Protein AF-A0A7W7PWK4-F1 (afdb_monomer_lite)

Structure (mmCIF, N/CA/C/O backbone):
data_AF-A0A7W7PWK4-F1
#
_entry.id   AF-A0A7W7PWK4-F1
#
loop_
_atom_site.group_PDB
_atom_site.id
_atom_site.type_symbol
_atom_site.label_atom_id
_atom_site.label_alt_id
_atom_site.label_comp_id
_atom_site.label_asym_id
_atom_site.label_entity_id
_atom_site.label_seq_id
_atom_site.pdbx_PDB_ins_code
_atom_site.Cartn_x
_atom_site.Cartn_y
_atom_site.Cartn_z
_atom_site.occupancy
_atom_site.B_iso_or_equiv
_atom_site.auth_seq_id
_atom_site.auth_comp_id
_atom_site.auth_asym_id
_atom_site.auth_atom_id
_atom_site.pdbx_PDB_model_num
ATOM 1 N N . MET A 1 1 ? 1.946 27.352 19.871 1.00 39.59 1 MET A N 1
ATOM 2 C CA . MET A 1 1 ? 2.619 26.129 19.385 1.00 39.59 1 MET A CA 1
ATOM 3 C C . MET A 1 1 ? 1.648 24.974 19.548 1.00 39.59 1 MET A C 1
ATOM 5 O O . MET A 1 1 ? 1.527 24.444 20.642 1.00 39.59 1 MET A O 1
ATOM 9 N N . THR A 1 2 ? 0.863 24.667 18.517 1.00 38.91 2 THR A N 1
ATOM 10 C CA . THR A 1 2 ? -0.177 23.633 18.600 1.00 38.91 2 THR A CA 1
ATOM 11 C C . THR A 1 2 ? 0.413 22.332 18.074 1.00 38.91 2 THR A C 1
ATOM 13 O O . THR A 1 2 ? 0.467 22.112 16.867 1.00 38.91 2 THR A O 1
ATOM 16 N N . SER A 1 3 ? 0.927 21.499 18.979 1.00 43.88 3 SER A N 1
ATOM 17 C CA . SER A 1 3 ? 1.332 20.132 18.658 1.00 43.88 3 SER A CA 1
ATOM 18 C C . SER A 1 3 ? 0.087 19.341 18.269 1.00 43.88 3 SER A C 1
ATOM 20 O O . SER A 1 3 ? -0.720 18.983 19.124 1.00 43.88 3 SER A O 1
ATOM 22 N N . HIS A 1 4 ? -0.090 19.096 16.971 1.00 44.84 4 HIS A N 1
ATOM 23 C CA . HIS A 1 4 ? -1.078 18.152 16.465 1.00 44.84 4 HIS A CA 1
ATOM 24 C C . HIS A 1 4 ? -0.595 16.744 16.830 1.00 44.84 4 HIS A C 1
ATOM 26 O O . HIS A 1 4 ? 0.174 16.119 16.103 1.00 44.84 4 HIS A O 1
ATOM 32 N N . ALA A 1 5 ? -0.966 16.280 18.022 1.00 46.59 5 ALA A N 1
ATOM 33 C CA . ALA A 1 5 ? -0.781 14.893 18.403 1.00 46.59 5 ALA A CA 1
ATOM 34 C C . ALA A 1 5 ? -1.663 14.052 17.471 1.00 46.59 5 ALA A C 1
ATOM 36 O O . ALA A 1 5 ? -2.884 14.046 17.621 1.00 46.59 5 ALA A O 1
ATOM 37 N N . LEU A 1 6 ? -1.053 13.390 16.479 1.00 49.03 6 LEU A N 1
ATOM 38 C CA . LEU A 1 6 ? -1.729 12.359 15.697 1.00 49.03 6 LEU A CA 1
ATOM 39 C C . LEU A 1 6 ? -2.287 11.340 16.690 1.00 49.03 6 LEU A C 1
ATOM 41 O O . LEU A 1 6 ? -1.525 10.616 17.336 1.00 49.03 6 LEU A O 1
ATOM 45 N N . ALA A 1 7 ? -3.611 11.322 16.838 1.00 49.16 7 ALA A N 1
ATOM 46 C CA . ALA A 1 7 ? -4.294 10.301 17.609 1.00 49.16 7 ALA A CA 1
ATOM 47 C C . ALA A 1 7 ? -3.806 8.922 17.130 1.00 49.16 7 ALA A C 1
ATOM 49 O O . ALA A 1 7 ? -3.625 8.732 15.919 1.00 49.16 7 ALA A O 1
ATOM 50 N N . PRO A 1 8 ? -3.555 7.964 18.039 1.00 51.84 8 PRO A N 1
ATOM 51 C CA . PRO A 1 8 ? -3.197 6.615 17.636 1.00 51.84 8 PRO A CA 1
ATOM 52 C C . PRO A 1 8 ? -4.315 6.094 16.735 1.00 51.84 8 PRO A C 1
ATOM 54 O O . PRO A 1 8 ? -5.458 5.968 17.170 1.00 51.84 8 PRO A O 1
ATOM 57 N N . VAL A 1 9 ? -3.994 5.850 15.462 1.00 54.34 9 VAL A N 1
ATOM 58 C CA . VAL A 1 9 ? -4.941 5.249 14.523 1.00 54.34 9 VAL A CA 1
ATOM 59 C C . VAL A 1 9 ? -5.373 3.929 15.160 1.00 54.34 9 VAL A C 1
ATOM 61 O O . VAL A 1 9 ? -4.497 3.099 15.430 1.00 54.34 9 VAL A O 1
ATOM 64 N N . PRO A 1 10 ? -6.669 3.736 15.471 1.00 59.81 10 PRO A N 1
ATOM 65 C CA . PRO A 1 10 ? -7.122 2.509 16.102 1.00 59.81 10 PRO A CA 1
ATOM 66 C C . PRO A 1 10 ? -6.673 1.332 15.238 1.00 59.81 10 PRO A C 1
ATOM 68 O O . PRO A 1 10 ? -6.740 1.402 14.010 1.00 59.81 10 PRO A O 1
ATOM 71 N N . THR A 1 11 ? -6.196 0.257 15.867 1.00 63.38 11 THR A N 1
ATOM 72 C CA . THR A 1 11 ? -5.664 -0.926 15.170 1.00 63.38 11 THR A CA 1
ATOM 73 C C . THR A 1 11 ? -6.622 -1.435 14.084 1.00 63.38 11 THR A C 1
ATOM 75 O O . THR A 1 11 ? -6.167 -1.814 13.006 1.00 63.38 11 THR A O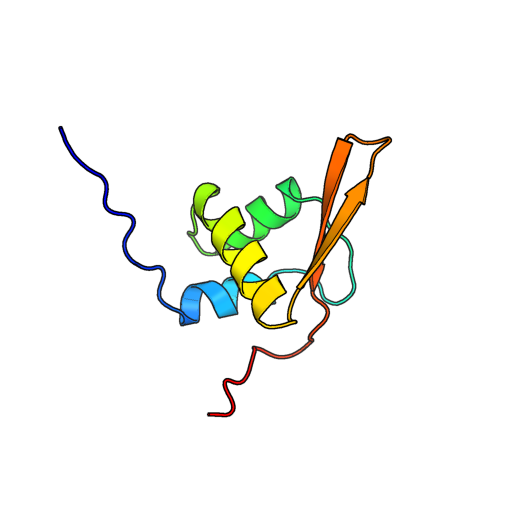 1
ATOM 78 N N . SER A 1 12 ? -7.939 -1.303 14.299 1.00 70.06 12 SER A N 1
ATOM 79 C CA . SER A 1 12 ? -8.976 -1.638 13.312 1.00 70.06 12 SER A CA 1
ATOM 80 C C . SER A 1 12 ? -8.893 -0.828 12.010 1.00 70.06 12 SER A C 1
ATOM 82 O O . SER A 1 12 ? -9.138 -1.375 10.937 1.00 70.06 12 SER A O 1
ATOM 84 N N . GLY A 1 13 ? -8.505 0.449 12.070 1.00 81.00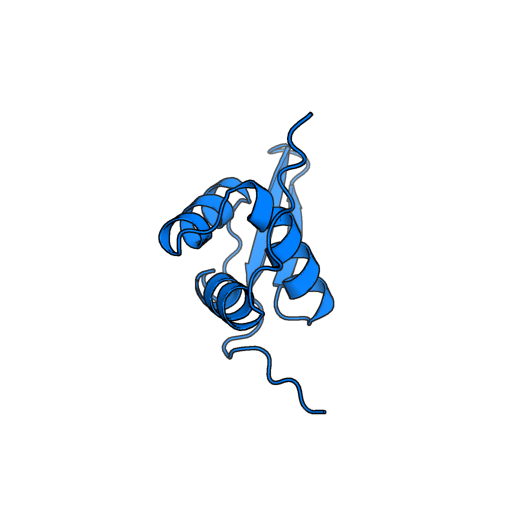 13 GLY A N 1
ATOM 85 C CA . GLY A 1 13 ? -8.321 1.302 10.895 1.00 81.00 13 GLY A CA 1
ATOM 86 C C . GLY A 1 13 ? -7.095 0.907 10.075 1.00 81.00 13 GLY A C 1
ATOM 87 O O . GLY A 1 13 ? -7.125 0.971 8.847 1.00 81.00 13 GLY A O 1
ATOM 88 N N . ILE A 1 14 ? -6.033 0.431 10.735 1.00 85.38 14 ILE A N 1
ATOM 89 C CA . ILE A 1 14 ? -4.844 -0.071 10.037 1.00 85.38 14 ILE A CA 1
ATOM 90 C C . ILE A 1 14 ? -5.144 -1.411 9.369 1.00 85.38 14 ILE A C 1
ATOM 92 O O . ILE A 1 14 ? -4.792 -1.588 8.206 1.00 85.38 14 ILE A O 1
ATOM 96 N N . ASP A 1 15 ? -5.825 -2.332 10.049 1.00 86.94 15 ASP A N 1
ATOM 97 C CA . ASP A 1 15 ? -6.170 -3.625 9.449 1.00 86.94 15 ASP A CA 1
ATOM 98 C C . ASP A 1 15 ? -7.125 -3.456 8.259 1.00 86.94 15 ASP A C 1
ATOM 100 O O . ASP A 1 15 ? -6.903 -4.055 7.205 1.00 86.94 15 ASP A O 1
ATOM 104 N N . ALA A 1 16 ? -8.106 -2.550 8.357 1.00 87.88 16 ALA A N 1
ATOM 105 C CA . ALA A 1 16 ? -8.947 -2.172 7.222 1.00 87.88 16 ALA A CA 1
ATOM 106 C C . ALA A 1 16 ? -8.123 -1.603 6.051 1.00 87.88 16 ALA A C 1
ATOM 108 O O . ALA A 1 16 ? -8.348 -1.980 4.901 1.00 87.88 16 ALA A O 1
ATOM 109 N N . ALA A 1 17 ? -7.134 -0.748 6.333 1.00 91.00 17 ALA A N 1
ATOM 110 C CA . ALA A 1 17 ? -6.246 -0.177 5.320 1.00 91.00 17 ALA A CA 1
ATOM 111 C C . ALA A 1 17 ? -5.385 -1.231 4.619 1.00 91.00 17 ALA A C 1
ATOM 113 O O . ALA A 1 17 ? -5.288 -1.232 3.392 1.00 91.00 17 ALA A O 1
ATOM 114 N N . LEU A 1 18 ? -4.812 -2.169 5.376 1.00 90.38 18 LEU A N 1
ATOM 115 C CA . LEU A 1 18 ? -4.042 -3.282 4.821 1.00 90.38 18 LEU A CA 1
ATOM 116 C C . LEU A 1 18 ? -4.893 -4.134 3.872 1.00 90.38 18 LEU A C 1
ATOM 118 O O . LEU A 1 18 ? -4.417 -4.534 2.810 1.00 90.38 18 LEU A O 1
ATOM 122 N N . MET A 1 19 ? -6.161 -4.363 4.223 1.00 91.12 19 MET A N 1
ATOM 123 C CA . MET A 1 19 ? -7.104 -5.138 3.412 1.00 91.12 19 MET A CA 1
ATOM 124 C C . MET A 1 19 ? -7.635 -4.388 2.179 1.00 91.12 19 MET A C 1
ATOM 126 O O . MET A 1 19 ? -8.267 -5.010 1.324 1.00 91.12 19 MET A O 1
ATOM 130 N N . ARG A 1 20 ? -7.368 -3.082 2.029 1.00 92.31 20 ARG A N 1
ATOM 131 C CA . ARG A 1 20 ? -7.695 -2.341 0.796 1.00 92.31 20 ARG A CA 1
ATOM 132 C C . ARG A 1 20 ? -6.663 -2.464 -0.301 1.00 92.31 20 ARG A C 1
ATOM 134 O O . ARG A 1 20 ? -7.004 -2.248 -1.461 1.00 92.31 20 ARG A O 1
ATOM 141 N N . PHE A 1 21 ? -5.440 -2.855 0.028 1.00 93.06 21 PHE A N 1
ATOM 142 C CA . PHE A 1 21 ? -4.461 -3.150 -1.005 1.00 93.06 21 PHE A CA 1
ATOM 143 C C . PHE A 1 21 ? -4.838 -4.441 -1.734 1.00 93.06 21 PHE A C 1
ATOM 145 O O . PHE A 1 21 ? -5.247 -5.405 -1.077 1.00 93.06 21 PHE A O 1
ATOM 152 N N . PRO A 1 22 ? -4.698 -4.484 -3.067 1.00 92.50 22 PRO A N 1
ATOM 153 C CA . PRO A 1 22 ? -4.995 -5.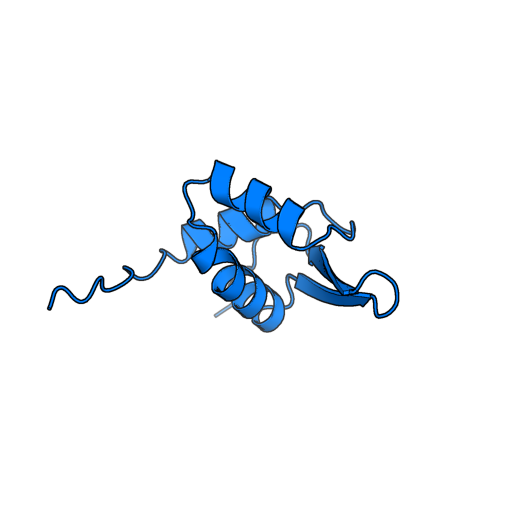678 -3.836 1.00 92.50 22 PRO A CA 1
ATOM 154 C C . PRO A 1 22 ? -4.060 -6.823 -3.432 1.00 92.50 22 PRO A C 1
ATOM 156 O O . PRO A 1 22 ? -2.855 -6.636 -3.232 1.00 92.50 22 PRO A O 1
ATOM 159 N N . TYR A 1 23 ? -4.639 -8.014 -3.286 1.00 93.56 23 TYR A N 1
ATOM 160 C CA . TYR A 1 23 ? -3.903 -9.220 -2.920 1.00 93.56 23 TYR A CA 1
ATOM 161 C C . TYR A 1 23 ? -2.974 -9.651 -4.055 1.00 93.56 23 TYR A C 1
ATOM 163 O O . TYR A 1 23 ? -3.369 -9.632 -5.218 1.00 93.56 23 TYR A O 1
ATOM 171 N N . GLU A 1 24 ? -1.731 -9.983 -3.705 1.00 93.44 24 GLU A N 1
ATOM 172 C CA . GLU A 1 24 ? -0.660 -10.426 -4.606 1.00 93.44 24 GLU A CA 1
ATOM 173 C C . GLU A 1 24 ? -0.329 -9.482 -5.771 1.00 93.44 24 GLU A C 1
ATOM 175 O O . GLU A 1 24 ? 0.467 -9.820 -6.646 1.00 93.44 24 GLU A O 1
ATOM 180 N N . GLN A 1 25 ? -0.803 -8.239 -5.736 1.00 95.31 25 GLN A N 1
ATOM 181 C CA . GLN A 1 25 ? -0.494 -7.239 -6.754 1.00 95.31 25 GLN A CA 1
ATOM 182 C C . GLN A 1 25 ? 0.486 -6.194 -6.226 1.00 95.31 25 GLN A C 1
ATOM 184 O O . GLN A 1 25 ? 0.321 -5.640 -5.138 1.00 95.31 25 GLN A O 1
ATOM 189 N N . TRP A 1 26 ? 1.516 -5.909 -7.022 1.00 95.69 26 TRP A N 1
ATOM 190 C CA . TRP A 1 26 ? 2.438 -4.812 -6.756 1.00 95.69 26 TRP A CA 1
ATOM 191 C C . TRP A 1 26 ? 1.824 -3.498 -7.220 1.00 95.69 26 TRP A C 1
ATOM 193 O O . TRP A 1 26 ? 1.691 -3.269 -8.418 1.00 95.69 26 TRP A O 1
ATOM 203 N N . ILE A 1 27 ? 1.526 -2.608 -6.279 1.00 95.56 27 ILE A N 1
ATOM 204 C CA . ILE A 1 27 ? 1.047 -1.256 -6.576 1.00 95.56 27 ILE A CA 1
ATOM 205 C C . ILE A 1 27 ? 2.083 -0.211 -6.153 1.00 95.56 27 ILE A C 1
ATOM 207 O O . ILE A 1 27 ? 2.781 -0.404 -5.152 1.00 95.56 27 ILE A O 1
ATOM 211 N N . PRO A 1 28 ? 2.228 0.897 -6.895 1.00 95.25 28 PRO A N 1
ATOM 212 C CA . PRO A 1 28 ? 3.140 1.963 -6.512 1.00 95.25 28 PRO A CA 1
ATOM 213 C C . PRO A 1 28 ? 2.609 2.683 -5.263 1.00 95.25 28 PRO A C 1
ATOM 215 O O . PRO A 1 28 ? 1.402 2.810 -5.057 1.00 95.25 28 PRO A O 1
ATOM 218 N N . MET A 1 29 ? 3.510 3.191 -4.422 1.00 93.06 29 MET A N 1
ATOM 219 C CA . MET A 1 29 ? 3.156 3.832 -3.149 1.00 93.06 29 MET A CA 1
ATOM 220 C C . MET A 1 29 ? 2.132 4.980 -3.275 1.00 93.06 29 MET A C 1
ATOM 222 O O . MET A 1 29 ? 1.264 5.085 -2.411 1.00 93.06 29 MET A O 1
ATOM 226 N N . PRO A 1 30 ? 2.147 5.809 -4.341 1.00 92.44 30 PRO A N 1
ATOM 227 C CA . PRO A 1 30 ? 1.084 6.786 -4.583 1.00 92.44 30 PRO A CA 1
ATOM 228 C C . PRO A 1 30 ? -0.311 6.169 -4.766 1.00 92.44 30 PRO A C 1
ATOM 230 O O . PRO A 1 30 ? -1.279 6.738 -4.270 1.00 92.44 30 PRO A O 1
ATOM 233 N N . ALA A 1 31 ? -0.424 5.006 -5.416 1.00 93.44 31 ALA A N 1
ATOM 234 C CA . ALA A 1 31 ? -1.696 4.291 -5.545 1.00 93.44 31 ALA A CA 1
ATOM 235 C C . ALA A 1 31 ? -2.131 3.688 -4.200 1.00 93.44 31 ALA A C 1
ATOM 237 O O . ALA A 1 31 ? -3.296 3.775 -3.825 1.00 93.44 31 ALA A O 1
ATOM 238 N N . ALA A 1 32 ? -1.182 3.167 -3.416 1.00 93.25 32 ALA A N 1
ATOM 239 C CA . ALA A 1 32 ? -1.456 2.723 -2.049 1.00 93.25 32 ALA A CA 1
ATOM 240 C C . ALA A 1 32 ? -1.967 3.872 -1.158 1.00 93.25 32 ALA A C 1
ATOM 242 O O . ALA A 1 32 ? -2.854 3.665 -0.335 1.00 93.25 32 ALA A O 1
ATOM 243 N N . ALA A 1 33 ? -1.459 5.094 -1.351 1.00 93.06 33 ALA A N 1
ATOM 244 C CA . ALA A 1 33 ? -1.959 6.279 -0.656 1.00 93.06 33 ALA A CA 1
ATOM 245 C C . ALA A 1 33 ? -3.442 6.544 -0.956 1.00 93.06 33 ALA A C 1
ATOM 247 O O . ALA A 1 33 ? -4.193 6.840 -0.032 1.00 93.06 33 ALA A O 1
ATOM 248 N N . ALA A 1 34 ? -3.863 6.410 -2.218 1.00 92.69 34 ALA A N 1
ATOM 249 C CA . ALA A 1 34 ? -5.257 6.612 -2.612 1.00 92.69 34 ALA A CA 1
ATOM 250 C C . ALA A 1 34 ? -6.190 5.608 -1.910 1.00 92.69 34 ALA A C 1
ATOM 252 O O . ALA A 1 34 ? -7.172 6.008 -1.295 1.00 92.69 34 ALA A O 1
ATOM 253 N N . HIS A 1 35 ? -5.812 4.325 -1.870 1.00 91.69 35 HIS A N 1
ATOM 254 C CA . HIS A 1 35 ? -6.614 3.285 -1.213 1.00 91.69 35 HIS A CA 1
ATOM 255 C C . HIS A 1 35 ? -6.871 3.531 0.279 1.00 91.69 35 HIS A C 1
ATOM 257 O O . HIS A 1 35 ? -7.923 3.150 0.789 1.00 91.69 35 HIS A O 1
ATOM 263 N N . ILE A 1 36 ? -5.915 4.124 1.002 1.00 90.69 36 ILE A N 1
ATOM 264 C CA . ILE A 1 36 ? -6.113 4.421 2.427 1.00 90.69 36 ILE A CA 1
ATOM 265 C C . ILE A 1 36 ? -6.859 5.742 2.648 1.00 90.69 36 ILE A C 1
ATOM 267 O O . ILE A 1 36 ? -7.530 5.896 3.667 1.00 90.69 36 ILE A O 1
ATOM 271 N N . GLN A 1 37 ? -6.772 6.682 1.703 1.00 90.25 37 GLN A N 1
ATOM 272 C CA . GLN A 1 37 ? -7.524 7.936 1.749 1.00 90.25 37 GLN A CA 1
ATOM 273 C C . GLN A 1 37 ? -9.027 7.695 1.601 1.00 90.25 37 GLN A C 1
ATOM 275 O O . GLN A 1 37 ? -9.803 8.358 2.285 1.00 90.25 37 GLN A O 1
ATOM 280 N N . ASP A 1 38 ? -9.432 6.684 0.827 1.00 87.00 38 ASP A N 1
ATOM 281 C CA . ASP A 1 38 ? -10.830 6.232 0.740 1.00 87.00 38 ASP A CA 1
ATOM 282 C C . ASP A 1 38 ? -11.393 5.756 2.096 1.00 87.00 38 ASP A C 1
ATOM 284 O O . ASP A 1 38 ? -12.606 5.700 2.289 1.00 87.00 38 ASP A O 1
ATOM 288 N N . LEU A 1 39 ? -10.522 5.430 3.059 1.00 86.12 39 LEU A N 1
ATOM 289 C CA . LEU A 1 39 ? -10.887 5.083 4.438 1.00 86.12 39 LEU A CA 1
ATOM 290 C C . LEU A 1 39 ? -10.825 6.281 5.400 1.00 86.12 39 LEU A C 1
ATOM 292 O O . LEU A 1 39 ? -10.933 6.103 6.612 1.00 86.12 39 LEU A O 1
ATOM 296 N N . GLY A 1 40 ? -10.598 7.491 4.885 1.00 87.38 40 GLY A N 1
ATOM 297 C CA . GLY A 1 40 ? -10.405 8.699 5.686 1.00 87.38 40 GLY A CA 1
ATOM 298 C C . GLY A 1 40 ? -9.032 8.794 6.360 1.00 87.38 40 GLY A C 1
ATOM 299 O O . GLY A 1 40 ? -8.836 9.663 7.209 1.00 87.38 40 GLY A O 1
ATOM 300 N N . LEU A 1 41 ? -8.067 7.933 6.007 1.00 87.38 41 LEU A N 1
ATOM 301 C CA . LEU A 1 41 ? -6.706 8.026 6.538 1.00 87.38 41 LEU A CA 1
ATOM 302 C C . LEU A 1 41 ? -5.889 9.072 5.776 1.00 87.38 41 LEU A C 1
ATOM 304 O O . LEU A 1 41 ? -5.936 9.177 4.550 1.00 87.38 41 LEU A O 1
ATOM 308 N N . SER A 1 42 ? -5.076 9.830 6.510 1.00 87.88 42 SER A N 1
ATOM 309 C CA . SER A 1 42 ? -4.176 10.805 5.900 1.00 87.88 42 SER A CA 1
ATOM 310 C C . SER A 1 42 ? -3.075 10.114 5.091 1.00 87.88 42 SER A C 1
ATOM 312 O O . SER A 1 42 ? -2.642 9.002 5.403 1.00 87.88 42 SER A O 1
ATOM 314 N N . ARG A 1 43 ? -2.530 10.811 4.087 1.00 83.56 43 ARG A N 1
ATOM 315 C CA . ARG A 1 43 ? -1.352 10.327 3.345 1.00 83.56 43 ARG A CA 1
ATOM 316 C C . ARG A 1 43 ? -0.162 10.055 4.275 1.00 83.56 43 ARG A C 1
ATOM 318 O O . ARG A 1 43 ? 0.597 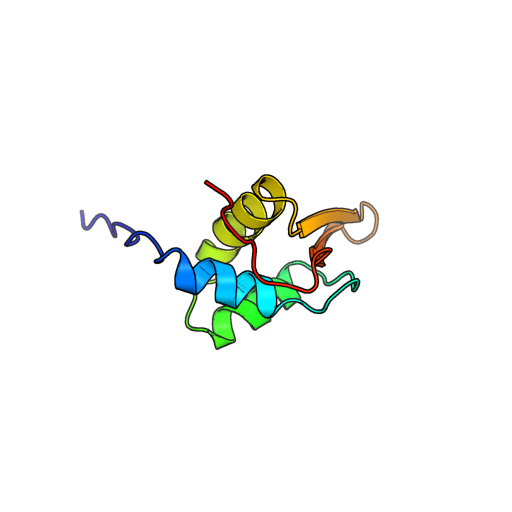9.122 4.034 1.00 83.56 43 ARG A O 1
ATOM 325 N N . GLU A 1 44 ? -0.018 10.829 5.347 1.00 85.50 44 GLU A N 1
ATOM 326 C CA . GLU A 1 44 ? 1.032 10.652 6.361 1.00 85.50 44 GLU A CA 1
ATOM 327 C C . GLU A 1 44 ? 0.899 9.315 7.106 1.00 85.50 44 GLU A C 1
ATOM 329 O O . GLU A 1 44 ? 1.899 8.709 7.497 1.00 85.50 44 GLU A O 1
ATOM 334 N N . SER A 1 45 ? -0.330 8.803 7.224 1.00 87.69 45 SER A N 1
ATOM 335 C CA . SER A 1 45 ? -0.618 7.511 7.849 1.00 87.69 45 SER A CA 1
ATOM 336 C C . SER A 1 45 ? -0.119 6.328 7.010 1.00 87.69 45 SER A C 1
ATOM 338 O O . SER A 1 45 ? 0.118 5.253 7.566 1.00 87.69 45 SER A O 1
ATOM 340 N N . LEU A 1 46 ? 0.123 6.508 5.702 1.00 91.19 46 LEU A N 1
ATOM 341 C CA . LEU A 1 46 ? 0.592 5.444 4.804 1.00 91.19 46 LEU A CA 1
ATOM 342 C C . LEU A 1 46 ? 1.894 4.813 5.281 1.00 91.19 46 LEU A C 1
ATOM 344 O O . LEU A 1 46 ? 2.024 3.592 5.287 1.00 91.19 46 LEU A O 1
ATOM 348 N N . THR A 1 47 ? 2.851 5.629 5.717 1.00 91.38 47 THR A N 1
ATOM 349 C CA . THR A 1 47 ? 4.145 5.134 6.199 1.00 91.38 47 THR A CA 1
ATOM 350 C C . THR A 1 47 ? 3.960 4.219 7.408 1.00 91.38 47 THR A C 1
ATOM 352 O O . THR A 1 47 ? 4.604 3.173 7.502 1.00 91.38 47 THR A O 1
ATOM 355 N N . THR A 1 48 ? 3.040 4.571 8.309 1.00 91.38 48 THR A N 1
ATOM 356 C CA . THR A 1 48 ? 2.699 3.758 9.481 1.00 91.38 48 THR A CA 1
ATOM 357 C C . THR A 1 48 ? 2.006 2.461 9.078 1.00 91.38 48 THR A C 1
ATOM 359 O O . THR A 1 48 ? 2.427 1.402 9.545 1.00 91.38 48 THR A O 1
ATOM 362 N N . VAL A 1 49 ? 1.022 2.518 8.173 1.00 92.19 49 VAL A N 1
ATOM 363 C CA . VAL A 1 49 ? 0.320 1.335 7.640 1.00 92.19 49 VAL A CA 1
ATOM 364 C C . VAL A 1 49 ? 1.308 0.375 6.976 1.00 92.19 49 VAL A C 1
ATOM 366 O O . VAL A 1 49 ? 1.342 -0.806 7.311 1.00 92.19 49 VAL A O 1
ATOM 369 N N . VAL A 1 50 ? 2.175 0.878 6.094 1.00 93.25 50 VAL A N 1
ATOM 370 C CA . VAL A 1 50 ? 3.170 0.062 5.385 1.00 93.25 50 VAL A CA 1
ATOM 371 C C . VAL A 1 50 ? 4.178 -0.544 6.357 1.00 93.25 50 VAL A C 1
ATOM 373 O O . VAL A 1 50 ? 4.478 -1.736 6.277 1.00 93.25 50 VAL A O 1
ATOM 376 N N . ARG A 1 51 ? 4.693 0.246 7.306 1.00 92.75 51 ARG A N 1
ATOM 377 C CA . ARG A 1 51 ? 5.639 -0.240 8.318 1.00 92.75 51 ARG A CA 1
ATOM 378 C C . ARG A 1 51 ? 5.017 -1.330 9.188 1.00 92.75 51 ARG A C 1
ATOM 380 O O . ARG A 1 51 ? 5.661 -2.354 9.409 1.00 92.75 51 ARG A O 1
ATOM 387 N N . LEU A 1 52 ? 3.787 -1.129 9.664 1.00 91.25 52 LEU A N 1
ATOM 388 C CA . LEU A 1 52 ? 3.106 -2.102 10.516 1.00 91.25 52 LEU A CA 1
ATOM 389 C C . LEU A 1 52 ? 2.735 -3.363 9.733 1.00 91.25 52 LEU A C 1
ATOM 391 O O . LEU A 1 52 ? 3.007 -4.462 10.203 1.00 91.25 52 LEU A O 1
ATOM 395 N N . GLY A 1 53 ? 2.214 -3.215 8.514 1.00 92.06 53 GLY A N 1
ATOM 396 C CA . GLY A 1 53 ? 1.900 -4.336 7.634 1.00 92.06 53 GLY A CA 1
ATOM 397 C C . GLY A 1 53 ? 3.125 -5.181 7.290 1.00 92.06 53 GLY A C 1
ATOM 398 O O . GLY A 1 53 ? 3.043 -6.404 7.322 1.00 92.06 53 GLY A O 1
ATOM 399 N N . ARG A 1 54 ? 4.290 -4.563 7.050 1.00 93.69 54 ARG A N 1
ATOM 400 C CA . ARG A 1 54 ? 5.556 -5.300 6.880 1.00 93.69 54 ARG A CA 1
ATOM 401 C C . ARG A 1 54 ? 5.974 -6.032 8.150 1.00 93.69 54 ARG A C 1
ATOM 403 O O . ARG A 1 54 ? 6.361 -7.192 8.078 1.00 93.69 54 ARG A O 1
ATOM 410 N N . ARG A 1 55 ? 5.896 -5.366 9.308 1.00 91.88 55 ARG A N 1
ATOM 411 C CA . ARG A 1 55 ? 6.246 -5.962 10.609 1.00 91.88 55 ARG A CA 1
ATOM 412 C C . ARG A 1 55 ? 5.359 -7.166 10.942 1.00 91.88 55 ARG A C 1
ATOM 414 O O . ARG A 1 55 ? 5.854 -8.126 11.513 1.00 91.88 55 ARG A O 1
ATOM 421 N N . ARG A 1 56 ? 4.080 -7.109 10.565 1.00 89.31 56 ARG A N 1
ATOM 422 C CA . ARG A 1 56 ? 3.082 -8.179 10.735 1.00 89.31 56 ARG A CA 1
ATOM 423 C C . ARG A 1 56 ? 3.139 -9.259 9.647 1.00 89.31 56 ARG A C 1
ATOM 425 O O . ARG A 1 56 ? 2.310 -10.156 9.647 1.00 89.31 56 ARG A O 1
ATOM 432 N N . GLY A 1 57 ? 4.051 -9.149 8.679 1.00 90.75 57 GLY A N 1
ATOM 433 C CA . GLY A 1 57 ? 4.139 -10.082 7.553 1.00 90.75 57 GLY A CA 1
ATOM 434 C C . GLY A 1 57 ? 3.039 -9.931 6.496 1.00 90.75 57 GLY A C 1
ATOM 435 O O . GLY A 1 57 ? 3.082 -10.633 5.500 1.00 90.75 57 GLY A O 1
ATOM 436 N N . VAL A 1 58 ? 2.102 -8.989 6.641 1.00 92.06 58 VAL A N 1
ATOM 437 C CA . VAL A 1 58 ? 0.978 -8.757 5.711 1.00 92.06 58 VAL A CA 1
ATOM 438 C C . VAL A 1 58 ? 1.425 -8.120 4.394 1.00 92.06 58 VAL A C 1
ATOM 440 O O . VAL A 1 58 ? 0.809 -8.354 3.353 1.00 92.06 58 VAL A O 1
ATOM 443 N N . LEU A 1 59 ? 2.488 -7.308 4.423 1.00 94.94 59 LEU A N 1
ATOM 444 C CA . LEU A 1 59 ? 2.970 -6.565 3.258 1.00 94.94 59 LEU A CA 1
ATOM 445 C C . LEU A 1 59 ? 4.418 -6.882 2.905 1.00 94.94 59 LEU A C 1
ATOM 447 O O . LEU A 1 59 ? 5.282 -7.010 3.774 1.00 94.94 59 LEU A O 1
ATOM 451 N N . ARG A 1 60 ? 4.709 -6.836 1.606 1.00 95.50 60 ARG A N 1
ATOM 452 C CA . ARG A 1 60 ? 6.063 -6.683 1.071 1.00 95.50 60 ARG A CA 1
ATOM 453 C C . ARG A 1 60 ? 6.219 -5.321 0.420 1.00 95.50 60 ARG A C 1
ATOM 455 O O . ARG A 1 60 ? 5.267 -4.739 -0.089 1.00 95.50 60 ARG A O 1
ATOM 462 N N . THR A 1 61 ? 7.450 -4.826 0.418 1.00 95.88 61 THR A N 1
ATOM 463 C CA . THR A 1 61 ? 7.824 -3.621 -0.323 1.00 95.88 61 THR A CA 1
ATOM 464 C C . THR A 1 61 ? 9.026 -3.910 -1.191 1.00 95.88 61 THR A C 1
ATOM 466 O O . THR A 1 61 ? 9.967 -4.551 -0.724 1.00 95.88 61 THR A O 1
ATOM 469 N N . ARG A 1 62 ? 9.030 -3.372 -2.406 1.00 94.81 62 ARG A N 1
ATOM 470 C CA . ARG A 1 62 ? 10.196 -3.376 -3.291 1.00 94.81 62 ARG A CA 1
ATOM 471 C C . ARG A 1 62 ? 10.456 -1.966 -3.795 1.00 94.81 62 ARG A C 1
ATOM 473 O O . ARG A 1 62 ? 9.526 -1.169 -3.908 1.00 94.81 62 ARG A O 1
ATOM 480 N N . LYS A 1 63 ? 11.713 -1.659 -4.087 1.00 94.62 63 LYS A N 1
ATOM 481 C CA . LYS A 1 63 ? 12.094 -0.422 -4.768 1.00 94.62 63 LYS A CA 1
ATOM 482 C C . LYS A 1 63 ? 12.402 -0.749 -6.217 1.00 94.62 63 LYS A C 1
ATOM 484 O O . LYS A 1 63 ? 13.050 -1.754 -6.484 1.00 94.62 63 LYS A O 1
ATOM 489 N N . ASP A 1 64 ? 11.937 0.107 -7.105 1.00 92.12 64 ASP A N 1
ATOM 490 C CA . ASP A 1 64 ? 12.300 0.096 -8.509 1.00 92.12 64 ASP A CA 1
ATOM 491 C C . ASP A 1 64 ? 13.333 1.212 -8.734 1.00 92.12 64 ASP A C 1
ATOM 493 O O . ASP A 1 64 ? 12.995 2.392 -8.566 1.00 92.12 64 ASP A O 1
ATOM 497 N N . PRO A 1 65 ? 14.604 0.867 -9.006 1.00 87.25 65 PRO A N 1
ATOM 498 C CA . PRO A 1 65 ? 15.663 1.855 -9.172 1.00 87.25 65 PRO A CA 1
ATOM 499 C C . PRO A 1 65 ? 15.527 2.658 -10.472 1.00 87.25 65 PRO A C 1
ATOM 501 O O . PRO A 1 65 ? 15.968 3.806 -10.502 1.00 87.25 65 PRO A O 1
ATOM 504 N N . GLU A 1 66 ? 14.897 2.098 -11.507 1.00 90.75 66 GLU A N 1
ATOM 505 C CA . GLU A 1 66 ? 14.729 2.752 -12.808 1.00 90.75 66 GLU A CA 1
ATOM 506 C C . GLU A 1 66 ? 13.620 3.799 -12.738 1.00 90.75 66 GLU A C 1
ATOM 508 O O . GLU A 1 66 ? 13.815 4.958 -13.103 1.00 90.75 66 GLU A O 1
ATOM 513 N N . LEU A 1 67 ? 12.475 3.420 -12.169 1.00 88.12 67 LEU A N 1
ATOM 514 C CA . LEU A 1 67 ? 11.319 4.307 -12.038 1.00 88.12 67 LEU A CA 1
ATOM 515 C C . LEU A 1 67 ? 11.394 5.216 -10.804 1.00 88.12 67 LEU A C 1
ATOM 517 O O . LEU A 1 67 ? 10.557 6.101 -10.638 1.00 88.12 67 LEU A O 1
ATOM 521 N N . ARG A 1 68 ? 12.375 5.004 -9.914 1.00 91.12 68 ARG A N 1
ATOM 522 C CA . ARG A 1 68 ? 12.497 5.675 -8.602 1.00 91.12 68 ARG A CA 1
ATOM 523 C C . ARG A 1 68 ? 11.222 5.573 -7.755 1.00 91.12 68 ARG A C 1
ATOM 525 O O . ARG A 1 68 ? 10.939 6.438 -6.924 1.00 91.12 68 ARG A O 1
ATOM 532 N N . LEU A 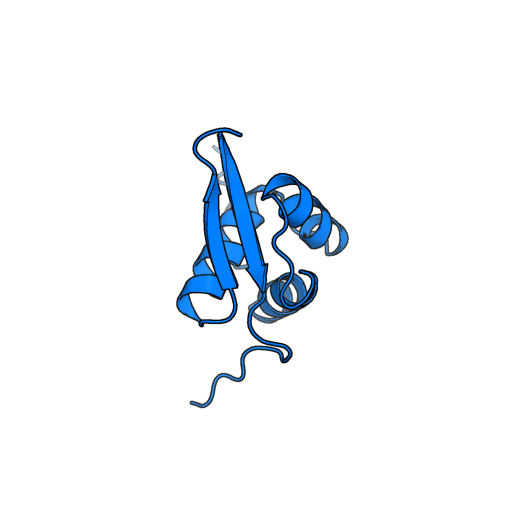1 69 ? 10.459 4.498 -7.939 1.00 91.94 69 LEU A N 1
ATOM 533 C CA . LEU A 1 69 ? 9.211 4.242 -7.226 1.00 91.94 69 LEU A CA 1
ATOM 534 C C . LEU A 1 69 ? 9.397 3.147 -6.181 1.00 91.94 69 LEU A C 1
ATOM 536 O O . LEU A 1 69 ? 10.151 2.191 -6.351 1.00 91.94 69 LEU A O 1
ATOM 540 N N . THR A 1 70 ? 8.666 3.273 -5.077 1.00 94.25 70 THR A N 1
ATOM 541 C CA . THR A 1 70 ? 8.499 2.169 -4.128 1.00 94.25 70 THR A CA 1
ATOM 542 C C . THR A 1 70 ? 7.152 1.521 -4.388 1.00 94.25 70 THR A C 1
ATOM 544 O O . THR A 1 70 ? 6.148 2.215 -4.528 1.00 94.25 70 THR A O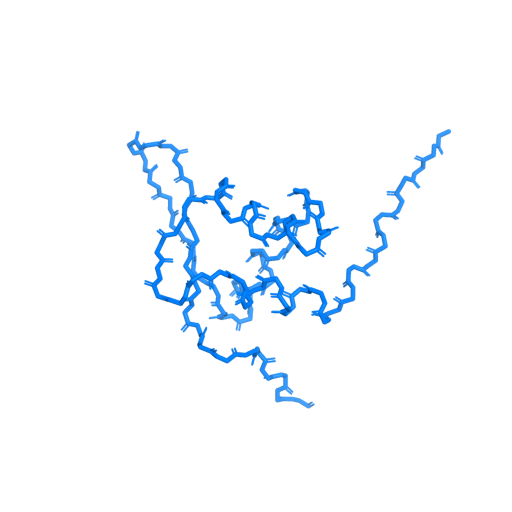 1
ATOM 547 N N . TYR A 1 71 ? 7.132 0.198 -4.428 1.00 96.06 71 TYR A N 1
ATOM 548 C CA . TYR A 1 71 ? 5.928 -0.600 -4.578 1.00 96.06 71 TYR A CA 1
ATOM 549 C C . TYR A 1 71 ? 5.621 -1.328 -3.279 1.00 96.06 71 TYR A C 1
ATOM 551 O O . TYR A 1 71 ? 6.527 -1.688 -2.521 1.00 96.06 71 TYR A O 1
ATOM 559 N N . VAL A 1 72 ? 4.339 -1.567 -3.053 1.00 96.12 72 VAL A N 1
ATOM 560 C CA . VAL A 1 72 ? 3.815 -2.385 -1.965 1.00 96.12 72 VAL A CA 1
ATOM 561 C C . VAL A 1 72 ? 2.957 -3.498 -2.550 1.00 96.12 72 VAL A C 1
ATOM 563 O O . VAL A 1 72 ? 2.301 -3.310 -3.570 1.00 96.12 72 VAL A O 1
ATOM 566 N N . GLN A 1 73 ? 2.989 -4.658 -1.911 1.00 96.62 73 GLN A N 1
ATOM 567 C CA . GLN A 1 73 ? 2.145 -5.798 -2.239 1.00 96.62 73 GLN A CA 1
ATOM 568 C C . GLN A 1 73 ? 1.584 -6.364 -0.945 1.00 96.62 73 GLN A C 1
ATOM 570 O O . GLN A 1 73 ? 2.329 -6.558 0.022 1.00 96.62 73 GLN A O 1
ATOM 575 N N . ARG A 1 74 ? 0.283 -6.651 -0.936 1.00 95.44 74 ARG A N 1
ATOM 576 C CA . ARG A 1 74 ? -0.343 -7.431 0.127 1.00 95.44 74 ARG A CA 1
ATOM 577 C C . ARG A 1 74 ? -0.134 -8.912 -0.149 1.00 95.44 74 ARG A C 1
ATOM 579 O O . ARG A 1 74 ? -0.494 -9.386 -1.219 1.00 95.44 74 ARG A O 1
ATOM 586 N N . ILE A 1 75 ? 0.447 -9.624 0.809 1.00 94.00 75 ILE A N 1
ATOM 587 C CA . ILE A 1 75 ? 0.803 -11.046 0.680 1.00 94.00 75 ILE A CA 1
ATOM 588 C C . ILE A 1 75 ? -0.020 -11.965 1.586 1.00 94.00 75 ILE A C 1
ATOM 590 O O . ILE A 1 75 ? 0.149 -13.175 1.534 1.00 94.00 75 ILE A O 1
ATOM 594 N N . HIS A 1 76 ? -0.942 -11.403 2.369 1.00 88.50 76 HIS A N 1
ATOM 595 C CA . HIS A 1 76 ? -1.971 -12.157 3.082 1.00 88.50 76 HIS A CA 1
ATOM 596 C C . HIS A 1 76 ? -3.362 -11.806 2.551 1.00 88.50 76 HIS A C 1
ATOM 598 O O . HIS A 1 76 ? -3.654 -10.649 2.235 1.00 88.50 76 HIS A O 1
ATOM 604 N N . ASP A 1 77 ? -4.213 -12.816 2.428 1.00 82.19 77 ASP A N 1
ATOM 605 C CA . ASP A 1 77 ? -5.595 -12.707 1.966 1.00 82.19 77 ASP A CA 1
ATOM 606 C C . ASP A 1 77 ? -6.566 -12.347 3.103 1.00 82.19 77 ASP A C 1
ATOM 608 O O . ASP A 1 77 ? -7.584 -11.704 2.854 1.00 82.19 77 ASP A O 1
ATOM 612 N N . ALA A 1 78 ? -6.208 -12.691 4.342 1.00 75.19 78 ALA A N 1
ATOM 613 C CA . ALA A 1 78 ? -6.978 -12.439 5.551 1.00 75.19 78 ALA A CA 1
ATOM 614 C C . ALA A 1 78 ? -6.400 -11.297 6.414 1.00 75.19 78 ALA A C 1
ATOM 616 O O . ALA A 1 78 ? -5.185 -11.059 6.404 1.00 75.19 78 ALA A O 1
ATOM 617 N N . PRO A 1 79 ? -7.245 -10.611 7.216 1.00 70.88 79 PRO A N 1
ATOM 618 C CA . PRO A 1 79 ? -6.775 -9.693 8.248 1.00 70.88 79 PRO A CA 1
ATOM 619 C C . PRO A 1 79 ? -5.816 -10.410 9.197 1.00 70.88 79 PRO A C 1
ATOM 621 O O . PRO A 1 79 ? -6.024 -11.578 9.534 1.00 70.88 79 PRO A O 1
ATOM 624 N N . TYR A 1 80 ? -4.760 -9.708 9.614 1.00 66.56 80 TYR A N 1
ATOM 625 C CA . TYR A 1 80 ? -3.790 -10.250 10.560 1.00 66.56 80 TYR A CA 1
ATOM 626 C C . TYR A 1 80 ? -4.526 -10.684 11.830 1.00 66.56 80 TYR A C 1
ATOM 628 O O . TYR A 1 80 ? -5.137 -9.863 12.513 1.00 66.56 80 TYR A O 1
ATOM 636 N N . ARG A 1 81 ? -4.498 -11.984 12.126 1.00 63.28 81 ARG A N 1
ATOM 637 C CA . ARG A 1 81 ? -4.988 -12.512 13.395 1.00 63.28 81 ARG A CA 1
ATOM 638 C C . ARG A 1 81 ? -3.843 -12.401 14.383 1.00 63.28 81 ARG A C 1
ATOM 640 O O . ARG A 1 81 ? -2.849 -13.107 14.236 1.00 63.28 81 ARG A O 1
ATOM 647 N N . ASP A 1 82 ? -3.983 -11.516 15.362 1.00 55.88 82 ASP A N 1
ATOM 648 C CA . ASP A 1 82 ? -3.134 -11.560 16.548 1.00 55.88 82 ASP A CA 1
ATOM 649 C C . ASP A 1 82 ? -3.492 -12.857 17.286 1.00 55.88 82 ASP A C 1
ATOM 651 O O . ASP A 1 82 ? -4.484 -12.938 18.004 1.00 55.88 82 ASP A O 1
ATOM 655 N N . THR A 1 83 ? -2.765 -13.935 17.003 1.00 47.25 83 THR A N 1
ATOM 656 C CA . THR A 1 83 ? -2.787 -15.133 17.841 1.00 47.25 83 THR A CA 1
ATOM 657 C C . THR A 1 83 ? -1.887 -14.852 19.034 1.00 47.25 83 THR A C 1
ATOM 659 O O . THR A 1 83 ? -0.706 -15.196 19.016 1.00 47.25 83 THR A O 1
ATOM 662 N N . THR A 1 84 ? -2.407 -14.150 20.036 1.00 42.16 84 THR A N 1
ATOM 663 C CA . THR A 1 84 ? -1.831 -14.066 21.385 1.00 42.16 84 THR A CA 1
ATOM 664 C C . THR A 1 84 ? -2.960 -13.923 22.388 1.00 42.16 84 THR A C 1
ATOM 666 O O . THR A 1 84 ? -3.849 -13.078 22.147 1.00 42.16 84 THR A O 1
#

Foldseek 3Di:
DDPPPPDPPPPVLLLQLLLQFDAPDKDWLVVSLVSSVVSVDHSVCSVVSQVVCVVLVQKDWDADPVVRTIIMHGHDNDRRDPPD

Sequence (84 aa):
MTSHALAPVPTSGIDAALMRFPYEQWIPMPAAAAHIQDLGLSRESLTTVVRLGRRRGVLRTRKDPELRLTYVQRIHDAPYRDTT

Radius of gyration: 13.3 Å; chains: 1; bounding box: 27×41×34 Å

Organism: NCBI:txid66895

pLDDT: mean 82.97, std 16.61, range [38.91, 96.62]

Secondary structure (DSSP, 8-state):
----------HHHHHHHHHHSPBT-EEEHHHHHHHHHTTT--TTHHHHHHHHHHHTTSEEEEEETTTTEEEEEE--SS------